Protein AF-A0A8T4PUL3-F1 (afdb_monomer_lite)

Foldseek 3Di:
DDDVLLVCCLPPNPVSDDCVPPDLVVLLVSLQVSLVVCVVVVVLLRSLVSCLVNVVLVVLQVVLVVCVVVVVLLSSLSSCLSNLPLVSLQVSLVSCVVVLVLQSSLSSCVSSVNPVVSVVSCVPRND

Secondary structure (DSSP, 8-state):
---HHHHHHHHH-GGG---TTS-HHHHHHHHHHHHHHHHHTT-HHHHHHHHHHTT-HHHHHHHHHHHHHTT-HHHHHHHHGGGT-HHHHHHHHHHHHHTT-HHHHHHHHHHTT-HHHHHHHHHHH--

Sequence (127 aa):
MEHPIVEKILRDGINSVNLSMLDESARRGILSDAAERLYKQNKFAEAIEIMAKANDIEKLTKLGDLFLSESKTELATLCFIPTKDKQRLSSAAVLCIQAKSYKLAAKAYEAADNTQMASFIQQNFVK

Structure (mmCIF, N/CA/C/O backbone):
data_AF-A0A8T4PUL3-F1
#
_entry.id   AF-A0A8T4PUL3-F1
#
loop_
_atom_site.group_PDB
_atom_site.id
_atom_site.type_symbol
_atom_site.label_atom_id
_atom_site.label_alt_id
_atom_site.label_comp_id
_atom_site.label_asym_id
_atom_site.label_entity_id
_atom_site.label_seq_id
_atom_site.pdbx_PDB_ins_code
_atom_site.Cartn_x
_atom_site.Cartn_y
_atom_site.Cartn_z
_atom_site.occupancy
_atom_site.B_iso_or_equiv
_atom_site.auth_seq_id
_atom_site.auth_comp_id
_atom_site.auth_asym_id
_atom_site.auth_atom_id
_atom_site.pdbx_PDB_model_num
ATOM 1 N N . MET A 1 1 ? 10.500 6.356 -24.918 1.00 51.00 1 MET A N 1
ATOM 2 C CA . MET A 1 1 ? 9.955 5.208 -25.670 1.00 51.00 1 MET A CA 1
ATOM 3 C C . MET A 1 1 ? 8.875 4.582 -24.816 1.00 51.00 1 MET A C 1
ATOM 5 O O . MET A 1 1 ? 9.139 4.306 -23.653 1.00 51.00 1 MET A O 1
ATOM 9 N N . GLU A 1 2 ? 7.665 4.439 -25.347 1.00 61.09 2 GLU A N 1
ATOM 10 C CA . GLU A 1 2 ? 6.585 3.713 -24.674 1.00 61.09 2 GLU A CA 1
ATOM 11 C C . GLU A 1 2 ? 6.972 2.234 -24.593 1.00 61.09 2 GLU A C 1
ATOM 13 O O . GLU A 1 2 ? 7.255 1.605 -25.611 1.00 61.09 2 GLU A O 1
ATOM 18 N N . HIS A 1 3 ? 7.070 1.693 -23.380 1.00 79.50 3 HIS A N 1
ATOM 19 C CA . HIS A 1 3 ? 7.410 0.292 -23.178 1.00 79.50 3 HIS A CA 1
ATOM 20 C C . HIS A 1 3 ? 6.104 -0.521 -23.223 1.00 79.50 3 HIS A C 1
ATOM 22 O O . HIS A 1 3 ? 5.265 -0.323 -22.345 1.00 79.50 3 HIS A O 1
ATOM 28 N N . PRO A 1 4 ? 5.901 -1.461 -24.169 1.00 90.69 4 PRO A N 1
ATOM 29 C CA . PRO A 1 4 ? 4.618 -2.162 -24.336 1.00 90.69 4 PRO A CA 1
ATOM 30 C C . PRO A 1 4 ? 4.107 -2.844 -23.058 1.00 90.69 4 PRO A C 1
ATOM 32 O O . PRO A 1 4 ? 2.906 -2.906 -22.803 1.00 90.69 4 PRO A O 1
ATOM 35 N N . ILE A 1 5 ? 5.035 -3.326 -22.225 1.00 92.81 5 ILE A N 1
ATOM 36 C CA . ILE A 1 5 ? 4.724 -3.901 -20.907 1.00 92.81 5 ILE A CA 1
ATOM 37 C C . ILE A 1 5 ? 4.178 -2.845 -19.934 1.00 92.81 5 ILE A C 1
ATOM 39 O O . ILE A 1 5 ? 3.216 -3.134 -19.230 1.00 92.81 5 ILE A O 1
ATOM 43 N N . VAL A 1 6 ? 4.742 -1.631 -19.910 1.00 94.38 6 VAL A N 1
ATOM 44 C CA . VAL A 1 6 ? 4.250 -0.533 -19.060 1.00 94.38 6 VAL A CA 1
ATOM 45 C C . VAL A 1 6 ? 2.824 -0.177 -19.465 1.00 9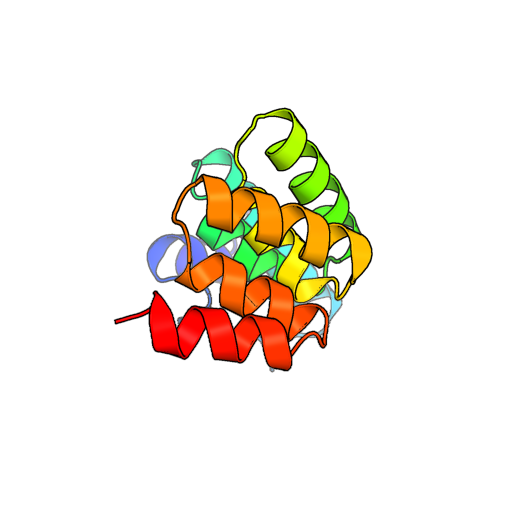4.38 6 VAL A C 1
ATOM 47 O O . VAL A 1 6 ? 1.948 -0.177 -18.610 1.00 94.38 6 VAL A O 1
ATOM 50 N N . GLU A 1 7 ? 2.548 -0.001 -20.760 1.00 94.56 7 GLU A N 1
ATOM 51 C CA . GLU A 1 7 ? 1.190 0.299 -21.243 1.00 94.56 7 GLU A CA 1
ATOM 52 C C . GLU A 1 7 ? 0.177 -0.790 -20.875 1.00 94.56 7 GLU A C 1
ATOM 54 O O . GLU A 1 7 ? -0.950 -0.501 -20.468 1.00 94.56 7 GLU A O 1
ATOM 59 N N . LYS A 1 8 ? 0.587 -2.061 -20.958 1.00 94.94 8 LYS A N 1
ATOM 60 C CA . LYS A 1 8 ? -0.252 -3.177 -20.520 1.00 94.94 8 LYS A CA 1
ATOM 61 C C . LYS A 1 8 ? -0.550 -3.109 -19.018 1.00 94.94 8 LYS A C 1
ATOM 63 O O . LYS A 1 8 ? -1.700 -3.286 -18.634 1.00 94.94 8 LYS A O 1
ATOM 68 N N . ILE A 1 9 ? 0.441 -2.788 -18.182 1.00 95.44 9 ILE A N 1
ATOM 69 C CA . ILE A 1 9 ? 0.243 -2.601 -16.736 1.00 95.44 9 ILE A CA 1
ATOM 70 C C . ILE A 1 9 ? -0.720 -1.438 -16.451 1.00 95.44 9 ILE A C 1
ATOM 72 O O . ILE A 1 9 ? -1.598 -1.584 -15.606 1.00 95.44 9 ILE A O 1
ATOM 76 N N . LEU A 1 10 ? -0.593 -0.305 -17.151 1.00 95.12 10 LEU A N 1
ATOM 77 C CA . LEU A 1 10 ? -1.443 0.876 -16.932 1.00 95.12 10 LEU A CA 1
ATOM 78 C C . LEU A 1 10 ? -2.924 0.627 -17.250 1.00 95.12 10 LEU A C 1
ATOM 80 O O . LEU A 1 10 ? -3.800 1.241 -16.634 1.00 95.12 10 LEU A O 1
ATOM 84 N N . ARG A 1 11 ? -3.195 -0.238 -18.234 1.00 94.31 11 ARG A N 1
ATOM 85 C CA . ARG A 1 11 ? -4.550 -0.564 -18.692 1.00 94.31 11 ARG A CA 1
ATOM 86 C C . ARG A 1 11 ? -5.161 -1.739 -17.933 1.00 94.31 11 ARG A C 1
ATOM 88 O O . ARG A 1 11 ? -6.316 -1.660 -17.531 1.00 94.31 11 ARG A O 1
ATOM 95 N N . ASP A 1 12 ? -4.384 -2.804 -17.746 1.00 94.56 12 ASP A N 1
ATOM 96 C CA . ASP A 1 12 ? -4.885 -4.115 -17.318 1.00 94.56 12 ASP A CA 1
ATOM 97 C C . ASP A 1 12 ? -4.416 -4.492 -15.892 1.00 94.56 12 ASP A C 1
ATOM 99 O O . ASP A 1 12 ? -4.778 -5.545 -15.365 1.00 94.56 12 ASP A O 1
ATOM 103 N N . GLY A 1 13 ? -3.606 -3.644 -15.250 1.00 92.69 13 GLY A N 1
ATOM 104 C CA . GLY A 1 13 ? -3.055 -3.850 -13.910 1.00 92.69 13 GLY A CA 1
ATOM 105 C C . GLY A 1 13 ? -1.803 -4.732 -13.887 1.00 92.69 13 GLY A C 1
ATOM 106 O O . GLY A 1 13 ? -1.505 -5.481 -14.821 1.00 92.69 13 GLY A O 1
ATOM 107 N N . ILE A 1 14 ? -1.046 -4.677 -12.787 1.00 92.44 14 ILE A N 1
ATOM 108 C CA . ILE A 1 14 ? 0.244 -5.381 -12.661 1.00 92.44 14 ILE A CA 1
ATOM 109 C C . ILE A 1 14 ? 0.123 -6.910 -12.706 1.00 92.44 14 ILE A C 1
ATOM 111 O O . ILE A 1 14 ? 1.047 -7.597 -13.129 1.00 92.44 14 ILE A O 1
ATOM 115 N N . ASN A 1 15 ? -1.031 -7.458 -12.326 1.00 92.75 15 ASN A N 1
ATOM 116 C CA . ASN A 1 15 ? -1.270 -8.901 -12.364 1.00 92.75 15 ASN A CA 1
ATOM 117 C C . ASN A 1 15 ? -1.518 -9.431 -13.797 1.00 92.75 15 ASN A C 1
ATOM 119 O O . ASN A 1 15 ? -1.592 -10.640 -13.993 1.00 92.75 15 ASN A O 1
ATOM 123 N N . SER A 1 16 ? -1.602 -8.552 -14.808 1.00 92.44 16 SER A N 1
ATOM 124 C CA . SER A 1 16 ? -1.761 -8.916 -16.229 1.00 92.44 16 SER A CA 1
ATOM 125 C C . SER A 1 16 ? -0.450 -9.276 -16.949 1.00 92.44 16 SER A C 1
ATOM 127 O O . 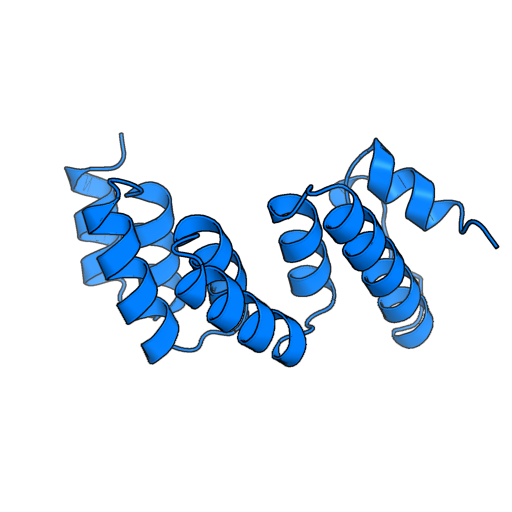SER A 1 16 ? -0.461 -9.684 -18.121 1.00 92.44 16 SER A O 1
ATOM 129 N N . VAL A 1 17 ? 0.692 -9.099 -16.276 1.00 91.69 17 VAL A N 1
ATOM 130 C CA . VAL A 1 17 ? 2.027 -9.335 -16.831 1.00 91.69 17 VAL A CA 1
ATOM 131 C C . VAL A 1 17 ? 2.822 -10.294 -15.954 1.00 91.69 17 VAL A C 1
ATOM 133 O O . VAL A 1 17 ? 2.756 -10.246 -14.729 1.00 91.69 17 VAL A O 1
ATOM 136 N N . ASN A 1 18 ? 3.620 -11.150 -16.592 1.00 91.50 18 ASN A N 1
ATOM 137 C CA . ASN A 1 18 ? 4.631 -11.946 -15.910 1.00 91.50 18 ASN A CA 1
ATOM 138 C C . ASN A 1 18 ? 6.018 -11.368 -16.223 1.00 91.50 18 ASN A C 1
ATOM 140 O O . ASN A 1 18 ? 6.436 -11.357 -17.379 1.00 91.50 18 ASN A O 1
ATOM 144 N N . LEU A 1 19 ? 6.717 -10.892 -15.190 1.00 90.00 19 LEU A N 1
ATOM 145 C CA . LEU A 1 19 ? 8.057 -10.303 -15.297 1.00 90.00 19 LEU A CA 1
ATOM 146 C C . LEU A 1 19 ? 9.160 -11.238 -14.773 1.00 90.00 19 LEU A C 1
ATOM 148 O O . LEU A 1 19 ? 10.302 -10.806 -14.630 1.00 90.00 19 LEU A O 1
ATOM 152 N N . SER A 1 20 ? 8.843 -12.502 -14.462 1.00 89.62 20 SER A N 1
ATOM 153 C CA . SER A 1 20 ? 9.796 -13.453 -13.868 1.00 89.62 20 SER A CA 1
ATOM 154 C C . SER A 1 20 ? 10.978 -13.783 -14.780 1.00 89.62 20 SER A C 1
ATOM 156 O O . SER A 1 20 ? 12.021 -14.198 -14.291 1.00 89.62 20 SER A O 1
ATOM 158 N N . MET A 1 21 ? 10.809 -13.606 -16.093 1.00 91.06 21 MET A N 1
ATOM 159 C CA . MET A 1 21 ? 11.830 -13.884 -17.110 1.00 91.06 21 MET A CA 1
ATOM 160 C C . MET A 1 21 ? 12.800 -12.716 -17.332 1.00 91.06 21 MET A C 1
ATOM 162 O O . MET A 1 21 ? 13.771 -12.869 -18.067 1.00 91.06 21 MET A O 1
ATOM 166 N N . LEU A 1 22 ? 12.526 -11.545 -16.748 1.00 90.12 22 LEU A N 1
ATOM 167 C CA . LEU A 1 22 ? 13.379 -10.367 -16.870 1.00 90.12 22 LEU A CA 1
ATOM 168 C C . LEU A 1 22 ? 14.417 -10.341 -15.750 1.00 90.12 22 LEU A C 1
ATOM 170 O O . LEU A 1 22 ? 14.125 -10.718 -14.608 1.00 90.12 22 LEU A O 1
ATOM 174 N N . ASP A 1 23 ? 15.605 -9.826 -16.064 1.00 93.06 23 ASP A N 1
ATOM 175 C CA . ASP A 1 23 ? 16.591 -9.502 -15.042 1.00 93.06 23 ASP A CA 1
ATOM 176 C C . ASP A 1 23 ? 16.062 -8.422 -14.081 1.00 93.06 23 ASP A C 1
ATOM 178 O O . ASP A 1 23 ? 15.077 -7.720 -14.342 1.00 93.06 23 ASP A O 1
ATOM 182 N N . GLU A 1 24 ? 16.708 -8.308 -12.923 1.00 89.88 24 GLU A N 1
ATOM 183 C CA . GLU A 1 24 ? 16.265 -7.407 -11.861 1.00 89.88 24 GLU A CA 1
ATOM 184 C C . GLU A 1 24 ? 16.258 -5.935 -12.291 1.00 89.88 24 GLU A C 1
ATOM 186 O O . GLU A 1 24 ? 15.342 -5.201 -11.915 1.00 89.88 24 GLU A O 1
ATOM 191 N N . SER A 1 25 ? 17.235 -5.511 -13.097 1.00 90.31 25 SER A N 1
ATOM 192 C CA . SER A 1 25 ? 17.365 -4.124 -13.546 1.00 90.31 25 SER A CA 1
ATOM 193 C C . SER A 1 25 ? 16.228 -3.756 -14.498 1.00 90.31 25 SER A C 1
ATOM 195 O O . SER A 1 25 ? 15.516 -2.775 -14.269 1.00 90.31 25 SER A O 1
ATOM 197 N N . ALA A 1 26 ? 15.979 -4.594 -15.508 1.00 91.94 26 ALA A N 1
ATOM 198 C CA . ALA A 1 26 ? 14.882 -4.415 -16.453 1.00 91.94 26 ALA A CA 1
ATOM 199 C C . ALA A 1 26 ? 13.518 -4.445 -15.749 1.00 91.94 26 ALA A C 1
ATOM 201 O O . ALA A 1 26 ? 12.670 -3.576 -15.975 1.00 91.94 26 ALA A O 1
ATOM 202 N N . ARG A 1 27 ? 13.317 -5.406 -14.835 1.00 92.75 27 ARG A N 1
ATOM 203 C CA . ARG A 1 27 ? 12.090 -5.506 -14.036 1.00 92.75 27 ARG A CA 1
ATOM 204 C C . ARG A 1 27 ? 11.872 -4.254 -13.188 1.00 92.75 27 ARG A C 1
ATOM 206 O O . ARG A 1 27 ? 10.770 -3.711 -13.197 1.00 92.75 27 ARG A O 1
ATOM 213 N N . ARG A 1 28 ? 12.904 -3.772 -12.487 1.00 90.94 28 ARG A N 1
ATOM 214 C CA . ARG A 1 28 ? 12.823 -2.550 -11.673 1.00 90.94 28 ARG A CA 1
ATOM 215 C C . ARG A 1 28 ? 12.502 -1.332 -12.538 1.00 90.94 28 ARG A C 1
ATOM 217 O O . ARG A 1 28 ? 11.620 -0.569 -12.169 1.00 90.94 28 ARG A O 1
ATOM 224 N N . GLY A 1 29 ? 13.142 -1.184 -13.699 1.00 92.38 29 GLY A N 1
ATOM 225 C CA . GLY A 1 29 ? 12.876 -0.078 -14.626 1.00 92.38 29 GLY A CA 1
ATOM 226 C C . GLY A 1 29 ? 11.414 -0.008 -15.080 1.00 92.38 29 GLY A C 1
ATOM 227 O O . GLY A 1 29 ? 10.799 1.053 -15.009 1.00 92.38 29 GLY A O 1
ATOM 228 N N . ILE A 1 30 ? 10.833 -1.148 -15.473 1.00 94.75 30 ILE A N 1
ATOM 229 C CA . ILE A 1 30 ? 9.425 -1.239 -15.898 1.00 94.75 30 ILE A CA 1
ATOM 230 C C . ILE A 1 30 ? 8.472 -0.894 -14.751 1.00 94.75 30 ILE A C 1
ATOM 232 O O . ILE A 1 30 ? 7.532 -0.123 -14.943 1.00 94.75 30 ILE A O 1
ATOM 236 N N . LEU A 1 31 ? 8.698 -1.467 -13.564 1.00 95.06 31 LEU A N 1
ATOM 237 C CA . LEU A 1 31 ? 7.837 -1.229 -12.405 1.00 95.06 31 LEU A CA 1
ATOM 238 C C . LEU A 1 31 ? 7.913 0.234 -11.951 1.00 95.06 31 LEU A C 1
ATOM 240 O O . LEU A 1 31 ? 6.879 0.836 -11.675 1.00 95.06 31 LEU A O 1
ATOM 244 N N . SER A 1 32 ? 9.105 0.831 -11.933 1.00 93.88 32 SER A N 1
ATOM 245 C CA . SER A 1 32 ? 9.277 2.241 -11.576 1.00 93.88 32 SER A CA 1
ATOM 246 C C . SER A 1 32 ? 8.569 3.181 -12.557 1.00 93.88 32 SER A C 1
ATOM 248 O O . SER A 1 32 ? 7.855 4.075 -12.105 1.00 93.88 32 SER A O 1
ATOM 250 N N . ASP A 1 33 ? 8.692 2.962 -13.875 1.00 95.31 33 ASP A N 1
ATOM 251 C CA . ASP A 1 33 ? 7.996 3.778 -14.889 1.00 95.31 33 ASP A CA 1
ATOM 252 C C . ASP A 1 33 ? 6.468 3.643 -14.756 1.00 95.31 33 ASP A C 1
ATOM 254 O O . ASP A 1 33 ? 5.746 4.639 -14.668 1.00 95.31 33 ASP A O 1
ATOM 258 N N . ALA A 1 34 ? 5.962 2.410 -14.637 1.00 96.44 34 ALA A N 1
ATOM 259 C CA . ALA A 1 34 ? 4.535 2.166 -14.431 1.00 96.44 34 ALA A CA 1
ATOM 260 C C . ALA A 1 34 ? 4.004 2.844 -13.155 1.00 96.44 34 ALA A C 1
ATOM 262 O O . ALA A 1 34 ? 2.981 3.531 -13.207 1.00 96.44 34 ALA A O 1
ATOM 263 N N . ALA A 1 35 ? 4.708 2.709 -12.027 1.00 96.62 35 ALA A N 1
ATOM 264 C CA . ALA A 1 35 ? 4.310 3.324 -10.764 1.00 96.62 35 ALA A CA 1
ATOM 265 C C . ALA A 1 35 ? 4.268 4.858 -10.853 1.00 96.62 35 ALA A C 1
ATOM 267 O O . ALA A 1 35 ? 3.320 5.479 -10.374 1.00 96.62 35 ALA A O 1
ATOM 268 N N . GLU A 1 36 ? 5.258 5.485 -11.491 1.00 95.56 36 GLU A N 1
ATOM 269 C CA . GLU A 1 36 ? 5.304 6.943 -11.645 1.00 95.56 36 GLU A CA 1
ATOM 270 C C . GLU A 1 36 ? 4.194 7.478 -12.547 1.00 95.56 36 GLU A C 1
ATOM 272 O O . GLU A 1 36 ? 3.607 8.524 -12.258 1.00 95.56 36 GLU A O 1
ATOM 277 N N . ARG A 1 37 ? 3.866 6.763 -13.624 1.00 96.44 37 ARG A N 1
ATOM 278 C CA . ARG A 1 37 ? 2.758 7.142 -14.506 1.00 96.44 37 ARG A CA 1
ATOM 279 C C . ARG A 1 37 ? 1.408 7.014 -13.810 1.00 96.44 37 ARG A C 1
ATOM 281 O O . ARG A 1 37 ? 0.609 7.942 -13.899 1.00 96.44 37 ARG A O 1
ATOM 288 N N . LEU A 1 38 ? 1.170 5.930 -13.069 1.00 97.00 38 LEU A N 1
ATOM 289 C CA . LEU A 1 38 ? -0.049 5.774 -12.264 1.00 97.00 38 LEU A CA 1
ATOM 290 C C . LEU A 1 38 ? -0.159 6.860 -11.195 1.00 97.00 38 LEU A C 1
ATOM 292 O O . LEU A 1 38 ? -1.230 7.437 -11.013 1.00 97.00 38 LEU A O 1
ATOM 296 N N . TYR A 1 39 ? 0.956 7.202 -10.547 1.00 96.44 39 TYR A N 1
ATOM 297 C CA . TYR A 1 39 ? 1.002 8.294 -9.581 1.00 96.44 39 TYR A CA 1
ATOM 298 C C . TYR A 1 39 ? 0.584 9.630 -10.214 1.00 96.44 39 TYR A C 1
ATOM 300 O O . TYR A 1 39 ? -0.286 10.318 -9.685 1.00 96.44 39 TYR A O 1
ATOM 308 N N . LYS A 1 40 ? 1.131 9.968 -11.392 1.00 96.44 40 LYS A N 1
ATOM 309 C CA . LYS A 1 40 ? 0.755 11.176 -12.156 1.00 96.44 40 LYS A CA 1
ATOM 310 C C . LYS A 1 40 ? -0.711 11.175 -12.607 1.00 96.44 40 LYS A C 1
ATOM 312 O O . LYS A 1 40 ? -1.285 12.240 -12.800 1.00 96.44 40 LYS A O 1
ATOM 317 N N . GLN A 1 41 ? -1.318 9.999 -12.758 1.00 96.25 41 GLN A N 1
ATOM 318 C CA . GLN A 1 41 ? -2.741 9.825 -13.066 1.00 96.25 41 GLN A CA 1
ATOM 319 C C . GLN A 1 41 ? -3.639 9.825 -11.813 1.00 96.25 41 GLN A C 1
ATOM 321 O O . 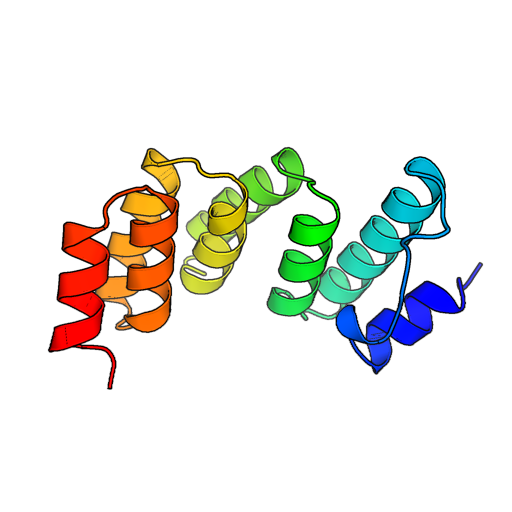GLN A 1 41 ? -4.830 9.547 -11.925 1.00 96.25 41 GLN A O 1
ATOM 326 N N . ASN A 1 42 ? -3.101 10.118 -10.621 1.00 96.19 42 ASN A N 1
ATOM 327 C CA . ASN A 1 42 ? -3.789 10.022 -9.325 1.00 96.19 42 ASN A CA 1
ATOM 328 C C . ASN A 1 42 ? -4.289 8.608 -8.967 1.00 96.19 42 ASN A C 1
ATOM 330 O O . ASN A 1 42 ? -5.075 8.435 -8.034 1.00 96.19 42 ASN A O 1
ATOM 334 N N . LYS A 1 43 ? -3.803 7.570 -9.658 1.00 97.00 43 LYS A N 1
ATOM 335 C CA . LYS A 1 43 ? -4.086 6.159 -9.365 1.00 97.00 43 LYS A CA 1
ATOM 336 C C . LYS A 1 43 ? -3.162 5.649 -8.255 1.00 97.00 43 LYS A C 1
ATOM 338 O O . LYS A 1 43 ? -2.353 4.743 -8.447 1.00 97.00 43 LYS A O 1
ATOM 343 N N . PHE A 1 44 ? -3.246 6.278 -7.083 1.00 97.56 44 PHE A N 1
ATOM 344 C CA . PHE A 1 44 ? -2.275 6.090 -6.001 1.00 97.56 44 PHE A CA 1
ATOM 345 C C . PHE A 1 44 ? -2.209 4.651 -5.481 1.00 97.56 44 PHE A C 1
ATOM 347 O O . PHE A 1 44 ? -1.115 4.133 -5.297 1.00 97.56 44 PHE A O 1
ATOM 354 N N . ALA A 1 45 ? -3.351 3.986 -5.284 1.00 96.50 45 ALA A N 1
ATOM 355 C CA . ALA A 1 45 ? -3.375 2.611 -4.782 1.00 96.50 45 ALA A CA 1
ATOM 356 C C . ALA A 1 45 ? -2.656 1.633 -5.730 1.00 96.50 45 ALA A C 1
ATOM 358 O O . ALA A 1 45 ? -1.855 0.816 -5.280 1.00 96.50 45 ALA A O 1
ATOM 359 N N . GLU A 1 46 ? -2.881 1.767 -7.041 1.00 96.94 46 GLU A N 1
ATOM 360 C CA . GLU A 1 46 ? -2.208 0.958 -8.065 1.00 96.94 46 GLU A CA 1
ATOM 361 C C . GLU A 1 46 ? -0.701 1.268 -8.108 1.00 96.94 46 GLU A C 1
ATOM 363 O O . GLU A 1 46 ? 0.123 0.357 -8.164 1.00 96.94 46 GLU A O 1
ATOM 368 N N . ALA A 1 47 ? -0.321 2.549 -8.016 1.00 97.81 47 ALA A N 1
ATOM 369 C CA . ALA A 1 47 ? 1.084 2.951 -7.955 1.00 97.81 47 ALA A CA 1
ATOM 370 C C . ALA A 1 47 ? 1.807 2.332 -6.744 1.00 97.81 47 ALA A C 1
ATOM 372 O O . ALA A 1 47 ? 2.908 1.800 -6.891 1.00 97.81 47 ALA A O 1
ATOM 373 N N . ILE A 1 48 ? 1.174 2.353 -5.565 1.00 97.94 48 ILE A N 1
ATOM 374 C CA . ILE A 1 48 ? 1.708 1.761 -4.328 1.00 97.94 48 ILE A CA 1
ATOM 375 C C . ILE A 1 48 ? 1.874 0.244 -4.474 1.00 97.94 48 ILE A C 1
ATOM 377 O O . ILE A 1 48 ? 2.916 -0.287 -4.091 1.00 97.94 48 ILE A O 1
ATOM 381 N N . GLU A 1 49 ? 0.897 -0.461 -5.058 1.00 95.94 49 GLU A N 1
ATOM 382 C CA . GLU A 1 49 ? 0.995 -1.910 -5.296 1.00 95.94 49 GLU A CA 1
ATOM 383 C C . GLU A 1 49 ? 2.216 -2.256 -6.161 1.00 95.94 49 GLU A C 1
ATOM 385 O O . GLU A 1 49 ? 2.956 -3.201 -5.868 1.00 95.94 49 GLU A O 1
ATOM 390 N N . ILE A 1 50 ? 2.464 -1.471 -7.211 1.00 96.38 50 ILE A N 1
ATOM 391 C CA . ILE A 1 50 ? 3.623 -1.669 -8.083 1.00 96.38 50 ILE A CA 1
ATOM 392 C C . ILE A 1 50 ? 4.931 -1.380 -7.345 1.00 96.38 50 ILE A C 1
ATOM 394 O O . ILE A 1 50 ? 5.865 -2.177 -7.452 1.00 96.38 50 ILE A O 1
ATOM 398 N N . MET A 1 51 ? 5.006 -0.296 -6.566 1.00 96.31 51 MET A N 1
ATOM 399 C CA . MET A 1 51 ? 6.190 0.015 -5.751 1.00 96.31 51 MET A CA 1
ATOM 400 C C . MET A 1 51 ? 6.481 -1.091 -4.725 1.00 96.31 51 MET A C 1
ATOM 402 O O . MET A 1 51 ? 7.638 -1.466 -4.532 1.00 96.31 51 MET A O 1
ATOM 406 N N . ALA A 1 52 ? 5.439 -1.676 -4.126 1.00 95.00 52 ALA A N 1
ATOM 407 C CA . ALA A 1 52 ? 5.564 -2.817 -3.222 1.00 95.00 52 ALA A CA 1
ATOM 408 C C . ALA A 1 52 ? 6.123 -4.054 -3.939 1.00 95.00 52 ALA A C 1
ATOM 410 O O . ALA A 1 52 ? 7.052 -4.687 -3.441 1.00 95.00 52 ALA A O 1
ATOM 411 N N . LYS A 1 53 ? 5.633 -4.366 -5.147 1.00 92.19 53 LYS A N 1
ATOM 412 C CA . LYS A 1 53 ? 6.175 -5.458 -5.980 1.00 92.19 53 LYS A CA 1
ATOM 413 C C . LYS A 1 53 ? 7.605 -5.191 -6.462 1.00 92.19 53 LYS A C 1
ATOM 415 O O . LYS A 1 53 ? 8.354 -6.139 -6.685 1.00 92.19 53 LYS A O 1
ATOM 420 N N . ALA A 1 54 ? 7.995 -3.924 -6.601 1.00 91.88 54 ALA A N 1
ATOM 421 C CA . ALA A 1 54 ? 9.367 -3.516 -6.900 1.00 91.88 54 ALA A CA 1
ATOM 422 C C . ALA A 1 54 ? 10.303 -3.571 -5.677 1.00 91.88 54 ALA A C 1
ATOM 424 O O . ALA A 1 54 ? 11.513 -3.413 -5.842 1.00 91.88 54 ALA A O 1
ATOM 425 N N . ASN A 1 55 ? 9.757 -3.809 -4.476 1.00 91.44 55 ASN A N 1
ATOM 426 C CA . ASN A 1 55 ? 10.460 -3.750 -3.195 1.00 91.44 55 ASN A CA 1
ATOM 427 C C . ASN A 1 55 ? 11.154 -2.393 -2.948 1.00 91.44 55 ASN A C 1
ATOM 429 O O . ASN A 1 55 ? 12.238 -2.333 -2.369 1.00 91.44 55 ASN A O 1
ATOM 433 N N . ASP A 1 56 ? 10.537 -1.294 -3.396 1.00 93.81 56 ASP A N 1
ATOM 434 C CA . ASP A 1 56 ? 11.062 0.068 -3.219 1.00 93.81 56 ASP A CA 1
ATOM 435 C C . ASP A 1 56 ? 10.661 0.638 -1.846 1.00 93.81 56 ASP A C 1
ATOM 437 O O . ASP A 1 56 ? 9.842 1.552 -1.716 1.00 93.81 56 ASP A O 1
ATOM 441 N N . ILE A 1 57 ? 11.203 0.022 -0.791 1.00 95.31 57 ILE A N 1
ATOM 442 C CA . ILE A 1 57 ? 10.850 0.308 0.608 1.00 95.31 57 ILE A CA 1
ATOM 443 C C . ILE A 1 57 ? 11.133 1.766 0.987 1.00 95.31 57 ILE A C 1
ATOM 445 O O . ILE A 1 57 ? 10.365 2.372 1.739 1.00 95.31 57 ILE A O 1
ATOM 449 N N . GLU A 1 58 ? 12.207 2.353 0.457 1.00 95.25 58 GLU A N 1
ATOM 450 C CA . GLU A 1 58 ? 12.562 3.746 0.731 1.00 95.25 58 GLU A CA 1
ATOM 451 C C . GLU A 1 58 ? 11.516 4.709 0.152 1.00 95.25 58 GLU A C 1
ATOM 453 O O . GLU A 1 58 ? 11.019 5.583 0.871 1.00 95.25 58 GLU A O 1
ATOM 458 N N . LYS A 1 59 ? 11.139 4.534 -1.124 1.00 95.50 59 LYS A N 1
ATOM 459 C CA . LYS A 1 59 ? 10.128 5.378 -1.777 1.00 95.50 59 LYS A CA 1
ATOM 460 C C . LYS A 1 59 ? 8.763 5.215 -1.119 1.00 95.50 59 LYS A C 1
ATOM 462 O O . LYS A 1 59 ? 8.097 6.215 -0.868 1.00 95.50 59 LYS A O 1
ATOM 467 N N . LEU A 1 60 ? 8.387 3.985 -0.767 1.00 97.69 60 LEU A N 1
ATOM 468 C CA . LEU A 1 60 ? 7.160 3.691 -0.025 1.00 97.69 60 LEU A CA 1
ATOM 469 C C . LEU A 1 60 ? 7.130 4.386 1.337 1.00 97.69 60 LEU A C 1
ATOM 471 O O . LEU A 1 60 ? 6.131 5.012 1.675 1.00 97.69 60 LEU A O 1
ATOM 475 N N . THR A 1 61 ? 8.226 4.345 2.094 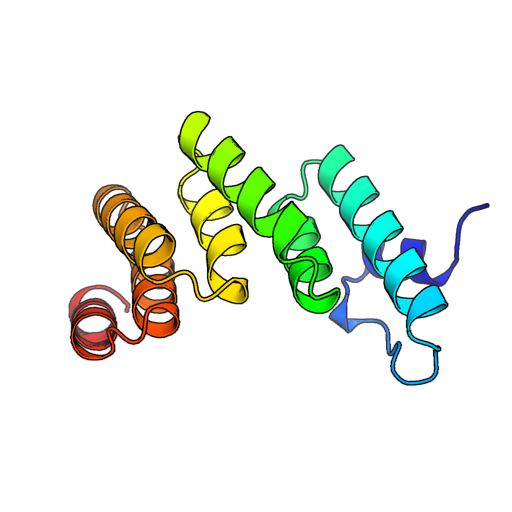1.00 97.88 61 THR A N 1
ATOM 476 C CA . THR A 1 61 ? 8.297 5.001 3.409 1.00 97.88 61 THR A CA 1
ATOM 477 C C . THR A 1 61 ? 8.109 6.512 3.280 1.00 97.88 61 THR A C 1
ATOM 479 O O . THR A 1 61 ? 7.244 7.081 3.942 1.00 97.88 61 THR A O 1
ATOM 482 N N . LYS A 1 62 ? 8.850 7.158 2.368 1.00 97.50 62 LYS A N 1
ATOM 483 C CA . LYS A 1 62 ? 8.735 8.608 2.127 1.00 97.50 62 LYS A CA 1
ATOM 484 C C . LYS A 1 62 ? 7.338 9.000 1.654 1.00 97.50 62 LYS A C 1
ATOM 486 O O . LYS A 1 62 ? 6.791 10.004 2.102 1.00 97.50 62 LYS A O 1
ATOM 491 N N . LEU A 1 63 ? 6.757 8.209 0.754 1.00 97.56 63 LEU A N 1
ATOM 492 C CA . LEU A 1 63 ? 5.422 8.466 0.231 1.00 97.56 63 LEU A CA 1
ATOM 493 C C . LEU A 1 63 ? 4.341 8.260 1.301 1.00 97.56 63 LEU A C 1
ATOM 495 O O . LEU A 1 63 ? 3.378 9.019 1.355 1.00 97.56 63 LEU A O 1
ATOM 499 N N . GLY A 1 64 ? 4.505 7.262 2.169 1.00 97.88 64 GLY A N 1
ATOM 500 C CA . GLY A 1 64 ? 3.627 7.050 3.314 1.00 97.88 64 GLY A CA 1
ATOM 501 C C . GLY A 1 64 ? 3.667 8.219 4.297 1.00 97.88 64 GLY A C 1
ATOM 502 O O . GLY A 1 64 ? 2.613 8.713 4.694 1.00 97.88 64 GLY A O 1
ATOM 503 N N . ASP A 1 65 ? 4.865 8.713 4.624 1.00 97.75 65 ASP A N 1
ATOM 504 C CA . ASP A 1 65 ? 5.045 9.886 5.490 1.00 97.75 65 ASP A CA 1
ATOM 505 C C . ASP A 1 65 ? 4.397 11.143 4.859 1.00 97.75 65 ASP A C 1
ATOM 507 O O . ASP A 1 65 ? 3.698 11.895 5.545 1.00 97.75 65 ASP A O 1
ATOM 511 N N . LEU A 1 66 ? 4.527 11.331 3.537 1.00 97.81 66 LEU A N 1
ATOM 512 C CA . LEU A 1 66 ? 3.837 12.399 2.802 1.00 97.81 66 LEU A CA 1
ATOM 513 C C . LEU A 1 66 ? 2.310 12.264 2.902 1.00 97.81 66 LEU A C 1
ATOM 515 O O . LEU A 1 66 ? 1.632 13.218 3.281 1.00 97.81 66 LEU A O 1
ATOM 519 N N . PHE A 1 67 ? 1.751 11.085 2.618 1.00 97.94 67 PHE A N 1
ATOM 520 C CA . PHE A 1 67 ? 0.305 10.873 2.698 1.00 97.94 67 PHE A CA 1
ATOM 521 C C . PHE A 1 67 ? -0.253 11.048 4.114 1.00 97.94 67 PHE A C 1
ATOM 523 O O . PHE A 1 67 ? -1.363 11.561 4.253 1.00 97.94 67 PHE A O 1
ATOM 530 N N . LEU A 1 68 ? 0.503 10.702 5.162 1.00 95.94 68 LEU A N 1
ATOM 531 C CA . LEU A 1 68 ? 0.119 11.029 6.539 1.00 95.94 68 LEU A CA 1
ATOM 532 C C . LEU A 1 68 ? 0.027 12.542 6.751 1.00 95.94 68 LEU A C 1
ATOM 534 O O . LEU A 1 68 ? -0.958 13.010 7.319 1.00 95.94 68 LEU A O 1
ATOM 538 N N . SER A 1 69 ? 1.013 13.307 6.269 1.00 96.56 69 SER A N 1
ATOM 539 C CA . SER A 1 69 ? 1.006 14.773 6.397 1.00 96.56 69 SER A CA 1
ATOM 540 C C . SER A 1 69 ? -0.183 15.428 5.676 1.00 96.56 69 SER A C 1
ATOM 542 O O . SER A 1 69 ? -0.681 16.464 6.107 1.00 96.56 69 SER A O 1
ATOM 544 N N . GLU A 1 70 ? -0.701 14.776 4.632 1.00 96.31 70 GLU A N 1
ATOM 545 C CA . GLU A 1 70 ? -1.883 15.198 3.873 1.00 96.31 70 GLU A CA 1
ATOM 546 C C . GLU A 1 70 ? -3.205 14.629 4.425 1.00 96.31 70 GLU A C 1
ATOM 548 O O . GLU A 1 70 ? -4.248 14.753 3.784 1.00 96.31 70 GLU A O 1
ATOM 553 N N . SER A 1 71 ? -3.189 13.980 5.596 1.00 94.94 71 SER A N 1
ATOM 554 C CA . SER A 1 71 ? -4.351 13.289 6.190 1.00 94.94 71 SER A CA 1
ATOM 555 C C . SER A 1 71 ? -4.951 12.174 5.314 1.00 94.94 71 SER A C 1
ATOM 557 O O . SER A 1 71 ? -6.080 11.732 5.530 1.00 94.94 71 SER A O 1
ATOM 559 N N . LYS A 1 72 ? -4.193 11.664 4.336 1.00 96.25 72 LYS A N 1
ATOM 560 C CA . LYS A 1 72 ? -4.569 10.542 3.462 1.00 96.25 72 LYS A CA 1
ATOM 561 C C . LYS A 1 72 ? -4.193 9.209 4.112 1.00 96.25 72 LYS A C 1
ATOM 563 O O . LYS A 1 72 ? -3.397 8.432 3.583 1.00 96.25 72 LYS A O 1
ATOM 568 N N . THR A 1 73 ? -4.783 8.942 5.274 1.00 96.12 73 THR A N 1
ATOM 569 C CA . THR A 1 73 ? -4.436 7.814 6.153 1.00 96.12 73 THR A CA 1
ATOM 570 C C . THR A 1 73 ? -4.455 6.455 5.455 1.00 96.12 73 THR A C 1
ATOM 572 O O . THR A 1 73 ? -3.554 5.642 5.668 1.00 96.12 73 THR A O 1
ATOM 575 N N . GLU A 1 74 ? -5.452 6.185 4.611 1.00 97.25 74 GLU A N 1
ATOM 576 C CA . GLU A 1 74 ? -5.551 4.884 3.941 1.00 97.25 74 GLU A CA 1
ATOM 577 C C . GLU A 1 74 ? -4.389 4.655 2.967 1.00 97.25 74 GLU A C 1
ATOM 579 O O . GLU A 1 74 ? -3.753 3.601 2.994 1.00 97.25 74 GLU A O 1
ATOM 584 N N . LEU A 1 75 ? -4.043 5.666 2.166 1.00 98.06 75 LEU A N 1
ATOM 585 C CA . LEU A 1 75 ? -2.914 5.591 1.237 1.00 98.06 75 LEU A CA 1
ATOM 586 C C . LEU A 1 75 ? -1.585 5.471 1.984 1.00 98.06 75 LEU A C 1
ATOM 588 O O . LEU A 1 75 ? -0.755 4.641 1.621 1.00 98.06 75 LEU A O 1
ATOM 592 N N . ALA A 1 76 ? -1.407 6.231 3.066 1.00 98.12 76 ALA A N 1
ATOM 593 C CA . ALA A 1 76 ? -0.229 6.100 3.915 1.00 98.12 76 ALA A CA 1
ATOM 594 C C . ALA A 1 76 ? -0.076 4.683 4.483 1.00 98.12 76 ALA A C 1
ATOM 596 O O . ALA A 1 76 ? 1.006 4.102 4.459 1.00 98.12 76 ALA A O 1
ATOM 597 N N . THR A 1 77 ? -1.178 4.096 4.947 1.00 98.31 77 THR A N 1
ATOM 598 C CA . THR A 1 77 ? -1.174 2.743 5.508 1.00 98.31 77 THR A CA 1
ATOM 599 C C . THR A 1 77 ? -0.811 1.704 4.449 1.00 98.31 77 THR A C 1
ATOM 601 O O . THR A 1 77 ? -0.003 0.818 4.719 1.00 98.31 77 THR A O 1
ATOM 604 N N . LEU A 1 78 ? -1.340 1.836 3.226 1.00 98.00 78 LEU A N 1
ATOM 605 C CA . LEU A 1 78 ? -0.953 0.982 2.100 1.00 98.00 78 LEU A CA 1
ATOM 606 C C . LEU A 1 78 ? 0.546 1.080 1.789 1.00 98.00 78 LEU A C 1
ATOM 608 O O . LEU A 1 78 ? 1.162 0.053 1.507 1.00 98.00 78 LEU A O 1
ATOM 612 N N . CYS A 1 79 ? 1.142 2.272 1.890 1.00 98.31 79 CYS A N 1
ATOM 613 C CA . CYS A 1 79 ? 2.585 2.448 1.729 1.00 98.31 79 CYS A CA 1
ATOM 614 C C . CYS A 1 79 ? 3.396 1.718 2.808 1.00 98.31 79 CYS A C 1
ATOM 616 O O . CYS A 1 79 ? 4.437 1.147 2.497 1.00 98.31 79 CYS A O 1
ATOM 618 N N . PHE A 1 80 ? 2.942 1.725 4.065 1.00 98.25 80 PHE A N 1
ATOM 619 C CA . PHE A 1 80 ? 3.699 1.147 5.181 1.00 98.25 80 PHE A CA 1
ATOM 620 C C . PHE A 1 80 ? 3.586 -0.375 5.306 1.00 98.25 80 PHE A C 1
ATOM 622 O O . PHE A 1 80 ? 4.513 -1.004 5.805 1.00 98.25 80 PHE A O 1
ATOM 629 N N . ILE A 1 81 ? 2.494 -0.999 4.847 1.00 97.69 81 ILE A N 1
ATOM 630 C CA . ILE A 1 81 ? 2.320 -2.469 4.893 1.00 97.69 81 ILE A CA 1
ATOM 631 C C . ILE A 1 81 ? 3.552 -3.239 4.374 1.00 97.69 81 ILE A C 1
ATOM 633 O O . ILE A 1 81 ? 4.052 -4.102 5.098 1.00 97.69 81 ILE A O 1
ATOM 637 N N . PRO A 1 82 ? 4.092 -2.946 3.177 1.00 96.31 82 PRO A N 1
ATOM 638 C CA . PRO A 1 82 ? 5.271 -3.648 2.669 1.00 96.31 82 PRO A CA 1
ATOM 639 C C . PRO A 1 82 ? 6.576 -3.328 3.418 1.00 96.31 82 PRO A C 1
ATOM 641 O O . PRO A 1 82 ? 7.519 -4.110 3.314 1.00 96.31 82 PRO A O 1
ATOM 644 N N . THR A 1 83 ? 6.664 -2.222 4.172 1.00 95.88 83 THR A N 1
ATOM 645 C CA . THR A 1 83 ? 7.912 -1.810 4.848 1.00 95.88 83 THR A CA 1
ATOM 646 C C . THR A 1 83 ? 8.186 -2.594 6.127 1.00 95.88 83 THR A C 1
ATOM 648 O O . THR A 1 83 ? 9.334 -2.653 6.564 1.00 95.88 83 THR A O 1
ATOM 651 N N . LYS A 1 84 ? 7.147 -3.201 6.724 1.00 92.94 84 LYS A N 1
ATOM 652 C CA . LYS A 1 84 ? 7.201 -3.910 8.018 1.00 92.94 84 LYS A CA 1
ATOM 653 C C . LYS A 1 84 ? 7.705 -3.045 9.185 1.00 92.94 84 LYS A C 1
ATOM 655 O O . LYS A 1 84 ? 8.128 -3.566 10.218 1.00 92.94 84 LYS A O 1
ATOM 660 N N . ASP A 1 85 ? 7.639 -1.720 9.051 1.00 96.19 85 ASP A N 1
ATOM 661 C CA . ASP A 1 85 ? 7.939 -0.786 10.136 1.00 96.19 85 ASP A CA 1
ATOM 662 C C . ASP A 1 85 ? 6.799 -0.805 11.162 1.00 96.19 85 ASP A C 1
ATOM 664 O O . ASP A 1 85 ? 5.754 -0.172 10.987 1.00 96.19 85 ASP A O 1
ATOM 668 N N . LYS A 1 86 ? 7.007 -1.542 12.255 1.00 97.19 86 LYS A N 1
ATOM 669 C CA . LYS A 1 86 ? 6.000 -1.758 13.303 1.00 97.19 86 LYS A CA 1
ATOM 670 C C . LYS A 1 86 ? 5.487 -0.459 13.922 1.00 97.19 86 LYS A C 1
ATOM 672 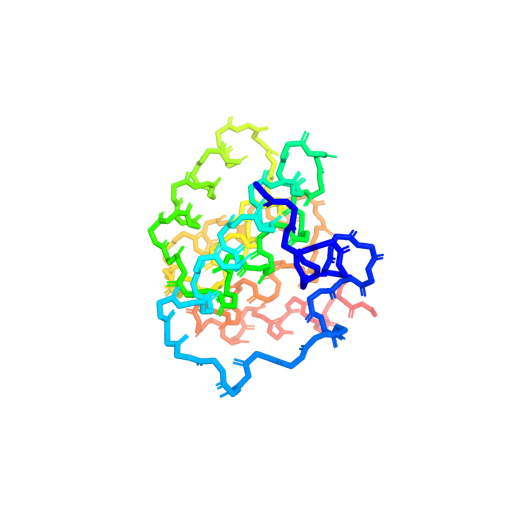O O . LYS A 1 86 ? 4.308 -0.385 14.279 1.00 97.19 86 LYS A O 1
ATOM 677 N N . GLN A 1 87 ? 6.343 0.555 14.060 1.00 96.19 87 GLN A N 1
ATOM 678 C CA . GLN A 1 87 ? 5.976 1.823 14.688 1.00 96.19 87 GLN A CA 1
ATOM 679 C C . GLN A 1 87 ? 5.060 2.635 13.770 1.00 96.19 87 GLN A C 1
ATOM 681 O O . GLN A 1 87 ? 3.995 3.092 14.204 1.00 96.19 87 GLN A O 1
ATOM 686 N N . ARG A 1 88 ? 5.443 2.776 12.495 1.00 96.88 88 ARG A N 1
ATOM 687 C CA . ARG A 1 88 ? 4.619 3.468 11.494 1.00 96.88 88 ARG A CA 1
ATOM 688 C C . ARG A 1 88 ? 3.303 2.741 11.258 1.00 96.88 88 ARG A C 1
ATOM 690 O O . ARG A 1 88 ? 2.252 3.377 11.258 1.00 96.88 88 ARG A O 1
ATOM 697 N N . LEU A 1 89 ? 3.341 1.414 11.151 1.00 97.81 89 LEU A N 1
ATOM 698 C CA . LEU A 1 89 ? 2.152 0.585 10.970 1.00 97.81 89 LEU A CA 1
ATOM 699 C C . LEU A 1 89 ? 1.171 0.699 12.132 1.00 97.81 89 LEU A C 1
ATOM 701 O O . LEU A 1 89 ? -0.015 0.911 11.901 1.00 97.81 89 LEU A O 1
ATOM 705 N N . SER A 1 90 ? 1.654 0.624 13.375 1.00 97.19 90 SER A N 1
ATOM 706 C CA . SER A 1 90 ? 0.791 0.762 14.553 1.00 97.19 90 SER A CA 1
ATOM 707 C C . SER A 1 90 ? 0.150 2.149 14.620 1.00 97.19 90 SER A C 1
ATOM 709 O O . SER A 1 90 ? -1.047 2.262 14.878 1.00 97.19 90 SER A O 1
ATOM 711 N N . SER A 1 91 ? 0.922 3.202 14.331 1.00 96.19 91 SER A N 1
ATOM 712 C CA . SER A 1 91 ? 0.416 4.582 14.291 1.00 96.19 91 SER A CA 1
ATOM 713 C C . SER A 1 91 ? -0.649 4.760 13.204 1.00 96.19 91 SER A C 1
ATOM 715 O O . SER A 1 91 ? -1.737 5.270 13.469 1.00 96.19 91 SER A O 1
ATOM 717 N N . ALA A 1 92 ? -0.375 4.276 11.991 1.00 97.19 92 ALA A N 1
ATOM 718 C CA . ALA A 1 92 ? -1.302 4.348 10.867 1.00 97.19 92 ALA A CA 1
ATOM 719 C C . ALA A 1 92 ? -2.573 3.508 11.100 1.00 97.19 92 ALA A C 1
ATOM 721 O O . ALA A 1 92 ? -3.672 3.926 10.732 1.00 97.19 92 ALA A O 1
ATOM 722 N N . ALA A 1 93 ? -2.456 2.361 11.779 1.00 97.81 93 ALA A N 1
ATOM 723 C CA . ALA A 1 93 ? -3.590 1.514 12.139 1.00 97.81 93 ALA A CA 1
ATOM 724 C C . ALA A 1 93 ? -4.552 2.206 13.118 1.00 97.81 93 ALA A C 1
ATOM 726 O O . ALA A 1 93 ? -5.767 2.124 12.934 1.00 97.81 93 ALA A O 1
ATOM 727 N N . VAL A 1 94 ? -4.033 2.939 14.112 1.00 97.69 94 VAL A N 1
ATOM 728 C CA . VAL A 1 94 ? -4.860 3.753 15.025 1.00 97.69 94 VAL A CA 1
ATOM 729 C C . VAL A 1 94 ? -5.652 4.802 14.244 1.00 97.69 94 VAL A C 1
ATOM 731 O O . VAL A 1 94 ? -6.861 4.936 14.443 1.00 97.69 94 VAL A O 1
ATOM 734 N N . LEU A 1 95 ? -5.002 5.500 13.312 1.00 97.62 95 LEU A N 1
ATOM 735 C CA . LEU A 1 95 ? -5.670 6.483 12.456 1.00 97.62 95 LEU A CA 1
ATOM 736 C C . LEU A 1 95 ? -6.735 5.822 11.561 1.00 97.62 95 LEU A C 1
ATOM 738 O O . LEU 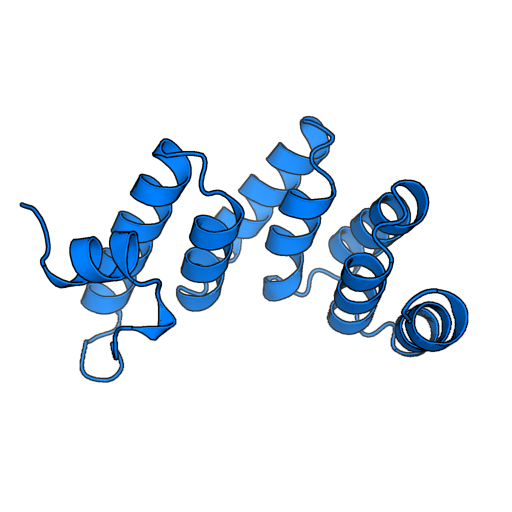A 1 95 ? -7.823 6.369 11.391 1.00 97.62 95 LEU A O 1
ATOM 742 N N . CYS A 1 96 ? -6.475 4.619 11.037 1.00 97.81 96 CYS A N 1
ATOM 743 C CA . CYS A 1 96 ? -7.472 3.853 10.284 1.00 97.81 96 CYS A CA 1
ATOM 744 C C . CYS A 1 96 ? -8.696 3.494 11.139 1.00 97.81 96 CYS A C 1
ATOM 746 O O . CYS A 1 96 ? -9.818 3.566 10.646 1.00 97.81 96 CYS A O 1
ATOM 748 N N . ILE A 1 97 ? -8.519 3.138 12.418 1.00 97.62 97 ILE A N 1
ATOM 749 C CA . ILE A 1 97 ? -9.645 2.886 13.336 1.00 97.62 97 ILE A CA 1
ATOM 750 C C . ILE A 1 97 ? -10.495 4.147 13.499 1.00 97.62 97 ILE A C 1
ATOM 752 O O . ILE A 1 97 ? -11.721 4.071 13.407 1.00 97.62 97 ILE A O 1
ATOM 756 N N . GLN A 1 98 ? -9.859 5.303 13.708 1.00 96.12 98 GLN A N 1
ATOM 757 C CA . GLN A 1 98 ? -10.554 6.589 13.834 1.00 96.12 98 GLN A CA 1
ATOM 758 C C . GLN A 1 98 ? -11.338 6.936 12.560 1.00 96.12 98 GLN A C 1
ATOM 760 O O . GLN A 1 98 ? -12.468 7.416 12.641 1.00 96.12 98 GLN A O 1
ATOM 765 N N . ALA A 1 99 ? -10.778 6.613 11.392 1.00 94.94 99 ALA A N 1
ATOM 766 C CA . ALA A 1 99 ? -11.423 6.763 10.089 1.00 94.94 99 ALA A CA 1
ATOM 767 C C . ALA A 1 99 ? -12.467 5.669 9.768 1.00 94.94 99 ALA A C 1
ATOM 769 O O . ALA A 1 99 ? -13.099 5.720 8.717 1.00 94.94 99 ALA A O 1
ATOM 770 N N . LYS A 1 100 ? -12.684 4.693 10.666 1.00 96.12 100 LYS A N 1
ATOM 771 C CA . LYS A 1 100 ? -13.548 3.509 10.470 1.00 96.12 100 LYS A CA 1
ATOM 772 C C . LYS A 1 100 ? -13.096 2.574 9.335 1.00 96.12 100 LYS A C 1
ATOM 774 O O . LYS A 1 100 ? -13.850 1.704 8.900 1.00 96.12 100 LYS A O 1
ATOM 779 N N . SER A 1 101 ? -11.841 2.677 8.908 1.00 96.75 101 SER A N 1
ATOM 780 C CA . SER A 1 101 ? -11.201 1.832 7.892 1.00 96.75 101 SER A CA 1
ATOM 781 C C . SER A 1 101 ? -10.698 0.518 8.509 1.00 96.75 101 SER A C 1
ATOM 783 O O . SER A 1 101 ? -9.516 0.176 8.444 1.00 96.75 101 SER A O 1
ATOM 785 N N . TYR A 1 102 ? -11.599 -0.244 9.139 1.00 97.69 102 TYR A N 1
ATOM 786 C CA . TYR A 1 102 ? -11.254 -1.402 9.979 1.00 97.69 102 TYR A CA 1
ATOM 787 C C . TYR A 1 102 ? -10.513 -2.518 9.236 1.00 97.69 102 TYR A C 1
ATOM 789 O O . TYR A 1 102 ? -9.576 -3.102 9.776 1.00 97.69 102 TYR A O 1
ATOM 797 N N . LYS A 1 103 ? -10.879 -2.783 7.974 1.00 97.56 103 LYS A N 1
ATOM 798 C CA . LYS A 1 103 ? -10.188 -3.777 7.133 1.00 97.56 103 LYS A CA 1
ATOM 799 C C . LYS A 1 103 ? -8.710 -3.434 6.957 1.00 97.56 103 LYS A C 1
ATOM 801 O O . LYS A 1 103 ? -7.862 -4.321 6.999 1.00 97.56 103 LYS A O 1
ATOM 806 N N . LEU A 1 104 ? -8.404 -2.153 6.767 1.00 97.56 104 LEU A N 1
ATOM 807 C CA . LEU A 1 104 ? -7.040 -1.686 6.564 1.00 97.56 104 LEU A CA 1
ATOM 808 C C . LEU A 1 104 ? -6.272 -1.596 7.887 1.00 97.56 104 LEU A C 1
ATOM 810 O O . LEU A 1 104 ? -5.118 -2.012 7.939 1.00 97.56 104 LEU A O 1
ATOM 814 N N . ALA A 1 105 ? -6.935 -1.168 8.967 1.00 98.19 105 ALA A N 1
ATOM 815 C CA . ALA A 1 105 ? -6.367 -1.197 10.314 1.00 98.19 105 ALA A CA 1
ATOM 816 C C . ALA A 1 105 ? -5.928 -2.613 10.722 1.00 98.19 105 ALA A C 1
ATOM 818 O O . ALA A 1 105 ? -4.816 -2.795 11.210 1.00 98.19 105 ALA A O 1
ATOM 819 N N . ALA A 1 106 ? -6.769 -3.625 10.476 1.00 98.19 106 ALA A N 1
ATOM 820 C CA . ALA A 1 106 ? -6.437 -5.016 10.771 1.00 98.19 106 ALA A CA 1
ATOM 821 C C . ALA A 1 106 ? -5.197 -5.488 9.996 1.00 98.19 106 ALA A C 1
ATOM 823 O O . ALA A 1 106 ? -4.283 -6.043 10.599 1.00 98.19 106 ALA A O 1
ATOM 824 N N . LYS A 1 107 ? -5.129 -5.201 8.688 1.00 97.62 107 LYS A N 1
ATOM 825 C CA . LYS A 1 107 ? -3.958 -5.522 7.854 1.00 97.62 107 LYS A CA 1
ATOM 826 C C . LYS A 1 107 ? -2.684 -4.834 8.343 1.00 97.62 107 LYS A C 1
ATOM 828 O O . LYS A 1 107 ? -1.617 -5.437 8.324 1.00 97.62 107 LYS A O 1
ATOM 833 N N . ALA A 1 108 ? -2.782 -3.581 8.780 1.00 98.12 108 ALA A N 1
ATOM 834 C CA . ALA A 1 108 ? -1.639 -2.841 9.303 1.00 98.12 108 ALA A CA 1
ATOM 835 C C . ALA A 1 108 ? -1.128 -3.429 10.626 1.00 98.12 108 ALA A C 1
ATOM 837 O O . ALA A 1 108 ? 0.078 -3.591 10.790 1.00 98.12 108 ALA A O 1
ATOM 838 N N . TYR A 1 109 ? -2.026 -3.810 11.543 1.00 98.44 109 TYR A N 1
ATOM 839 C CA . TYR A 1 109 ? -1.629 -4.503 12.772 1.00 98.44 109 TYR A CA 1
ATOM 840 C C . TYR A 1 109 ? -1.044 -5.888 12.507 1.00 98.44 109 TYR A C 1
ATOM 842 O O . TYR A 1 109 ? -0.072 -6.258 13.156 1.00 98.44 109 TYR A O 1
ATOM 850 N N . GLU A 1 110 ? -1.583 -6.629 11.540 1.00 97.81 110 GLU A N 1
ATOM 851 C CA . GLU A 1 110 ? -1.017 -7.908 11.110 1.00 97.81 110 GLU A CA 1
ATOM 852 C C . GLU A 1 110 ? 0.408 -7.727 10.568 1.00 97.81 110 GLU A C 1
ATOM 854 O O . GLU A 1 110 ? 1.325 -8.404 11.023 1.00 97.81 110 GLU A O 1
ATOM 859 N N . ALA A 1 111 ? 0.626 -6.742 9.690 1.00 97.19 111 ALA A N 1
ATOM 860 C CA . ALA A 1 111 ? 1.954 -6.402 9.175 1.00 97.19 111 ALA A CA 1
ATOM 861 C C . ALA A 1 111 ? 2.923 -5.883 10.261 1.00 97.19 111 ALA A C 1
ATOM 863 O O . ALA A 1 111 ? 4.138 -5.938 10.077 1.00 97.19 111 ALA A O 1
ATOM 864 N N . ALA A 1 112 ? 2.400 -5.382 11.386 1.00 97.75 112 ALA A N 1
ATOM 865 C CA . ALA A 1 112 ? 3.174 -4.965 12.557 1.00 97.75 112 ALA A CA 1
ATOM 866 C C . ALA A 1 112 ? 3.457 -6.111 13.552 1.00 97.75 112 ALA A C 1
ATOM 868 O O . ALA A 1 112 ? 4.004 -5.856 14.627 1.00 97.75 112 ALA A O 1
ATOM 869 N N . ASP A 1 113 ? 3.075 -7.351 13.225 1.00 97.31 113 ASP A N 1
ATOM 870 C CA . ASP A 1 113 ? 3.089 -8.531 14.103 1.00 97.31 113 ASP A CA 1
ATOM 871 C C . ASP A 1 113 ? 2.193 -8.408 15.356 1.00 97.31 113 ASP A C 1
ATOM 873 O O . ASP A 1 113 ? 2.376 -9.122 16.342 1.00 97.31 113 ASP A O 1
ATOM 877 N N . ASN A 1 114 ? 1.189 -7.527 15.339 1.00 97.38 114 ASN A N 1
ATOM 878 C CA . ASN A 1 114 ? 0.188 -7.404 16.401 1.00 97.38 114 ASN A CA 1
ATOM 879 C C . ASN A 1 114 ? -1.072 -8.213 16.053 1.00 97.38 114 ASN A C 1
ATOM 881 O O . ASN A 1 114 ? -2.154 -7.679 15.786 1.00 97.38 114 ASN A O 1
ATOM 885 N N . THR A 1 115 ? -0.917 -9.537 16.046 1.00 96.12 115 THR A N 1
ATOM 886 C CA . THR A 1 115 ? -1.968 -10.496 15.668 1.00 96.12 115 THR A CA 1
ATOM 887 C C . THR A 1 115 ? -3.193 -10.434 16.576 1.00 96.12 115 THR A C 1
ATOM 889 O O . THR A 1 115 ? -4.316 -10.616 16.103 1.00 96.12 115 THR A O 1
ATOM 892 N N . GLN A 1 116 ? -3.003 -10.132 17.864 1.00 97.62 116 GLN A N 1
ATOM 893 C CA . GLN A 1 116 ? -4.097 -9.984 18.822 1.00 97.62 116 GLN A CA 1
ATOM 894 C C . GLN A 1 116 ? -5.018 -8.826 18.428 1.00 97.62 116 GLN A C 1
ATOM 896 O O . GLN A 1 116 ? -6.232 -9.014 18.329 1.00 97.62 116 GLN A O 1
ATOM 901 N N . MET A 1 117 ? -4.455 -7.644 18.155 1.00 97.25 117 MET A N 1
ATOM 902 C CA . MET A 1 117 ? -5.252 -6.486 17.752 1.00 97.25 117 MET A CA 1
ATOM 903 C C . MET A 1 117 ? -5.868 -6.678 16.363 1.00 97.25 117 MET A C 1
ATOM 905 O O . MET A 1 117 ? -7.039 -6.356 16.164 1.00 97.25 117 MET A O 1
ATOM 909 N N . ALA A 1 118 ? -5.122 -7.260 15.418 1.00 97.81 118 ALA A N 1
ATOM 910 C CA . ALA A 1 118 ? -5.648 -7.592 14.095 1.00 97.81 118 ALA A CA 1
ATOM 911 C C . ALA A 1 118 ? -6.884 -8.508 14.191 1.00 97.81 118 ALA A C 1
ATOM 913 O O . ALA A 1 118 ? -7.930 -8.187 13.626 1.00 97.81 118 ALA A O 1
ATOM 914 N N . SER A 1 119 ? -6.796 -9.586 14.979 1.00 97.62 119 SER A N 1
ATOM 915 C CA . SER A 1 119 ? -7.896 -10.539 15.191 1.00 97.62 119 SER A CA 1
ATOM 916 C C . SER A 1 119 ? -9.095 -9.890 15.879 1.00 97.62 119 SER A C 1
ATOM 918 O O . SER A 1 119 ? -10.235 -10.099 15.465 1.00 97.62 119 SER A O 1
ATOM 920 N N . PHE A 1 120 ? -8.850 -9.059 16.898 1.00 97.94 120 PHE A N 1
ATOM 921 C CA . PHE A 1 120 ? -9.906 -8.318 17.585 1.00 97.94 120 PHE A CA 1
ATOM 922 C C . PHE A 1 120 ? -10.684 -7.422 16.613 1.00 97.94 120 PHE A C 1
ATOM 924 O O . PHE A 1 120 ? -11.916 -7.454 16.596 1.00 97.94 120 PHE A O 1
ATOM 931 N N . ILE A 1 121 ? -9.979 -6.658 15.770 1.00 97.81 121 ILE A N 1
ATOM 932 C CA . ILE A 1 121 ? -10.620 -5.783 14.783 1.00 97.81 121 ILE A CA 1
ATOM 933 C C . ILE A 1 121 ? -11.420 -6.606 13.772 1.00 97.81 121 ILE A C 1
ATOM 935 O O . ILE A 1 121 ? -12.564 -6.260 13.469 1.00 97.81 121 ILE A O 1
ATOM 939 N N . GLN A 1 122 ? -10.836 -7.698 13.272 1.00 96.88 122 GLN A N 1
ATOM 940 C CA . GLN A 1 122 ? -11.486 -8.572 12.301 1.00 96.88 122 GLN A CA 1
ATOM 941 C C . GLN A 1 122 ? -12.809 -9.127 12.837 1.00 96.88 122 GLN A C 1
ATOM 943 O O . GLN A 1 122 ? -13.836 -8.970 12.193 1.00 96.88 122 GLN A O 1
ATOM 948 N N . GLN A 1 123 ? -12.811 -9.699 14.040 1.00 96.88 123 GLN A N 1
ATOM 949 C CA . GLN A 1 123 ? -13.992 -10.364 14.601 1.00 96.88 123 GLN A CA 1
ATOM 950 C C . GLN A 1 123 ? -15.128 -9.401 14.968 1.00 96.88 123 GLN A C 1
ATOM 952 O O . GLN A 1 123 ? -16.295 -9.783 14.917 1.00 96.88 123 GLN A O 1
ATOM 957 N N . ASN A 1 124 ? -14.801 -8.165 15.354 1.00 97.19 124 ASN A N 1
ATOM 958 C CA . ASN A 1 124 ? -15.787 -7.231 15.903 1.00 97.19 124 ASN A CA 1
ATOM 959 C C . ASN A 1 124 ? -16.259 -6.173 14.895 1.00 97.19 124 ASN A C 1
ATOM 961 O O . ASN A 1 124 ? -17.377 -5.675 15.015 1.00 97.19 124 ASN A O 1
ATOM 965 N N . PHE A 1 125 ? -15.429 -5.815 13.909 1.00 96.12 125 PHE A N 1
ATOM 966 C CA . PHE A 1 125 ? -15.690 -4.668 13.028 1.00 96.12 125 PHE A CA 1
ATOM 967 C C . PHE A 1 125 ? -15.602 -4.990 11.533 1.00 96.12 125 PHE A C 1
ATOM 969 O O . PHE A 1 125 ? -16.132 -4.230 10.719 1.00 96.12 125 PHE A O 1
ATOM 976 N N . VAL A 1 126 ? -14.958 -6.095 11.148 1.00 90.31 126 VAL A N 1
ATOM 977 C CA . VAL A 1 126 ? -14.885 -6.535 9.752 1.00 90.31 126 VAL A CA 1
ATOM 978 C C . VAL A 1 126 ? -15.945 -7.611 9.520 1.00 90.31 126 VAL A C 1
ATOM 980 O O . VAL A 1 126 ? -15.756 -8.765 9.881 1.00 90.31 126 VAL A O 1
ATOM 983 N N . LYS A 1 127 ? -17.072 -7.213 8.925 1.00 72.69 127 LYS A N 1
ATOM 984 C CA . LYS A 1 127 ? -18.078 -8.148 8.402 1.00 72.69 127 LYS A CA 1
ATOM 985 C C . LYS A 1 127 ? -17.691 -8.666 7.018 1.00 72.69 127 LYS A C 1
ATOM 987 O O . LYS A 1 127 ? -17.094 -7.881 6.231 1.00 72.69 127 LYS A O 1
#

Radius of gyration: 15.7 Å; chains: 1; bounding box: 35×29×44 Å

pLDDT: mean 94.81, std 5.99, range [51.0, 98.44]